Protein AF-Q0DZR0-F1 (afdb_monomer_lite)

Structure (mmCIF, N/CA/C/O backbone):
data_AF-Q0DZR0-F1
#
_entry.id   AF-Q0DZR0-F1
#
loop_
_atom_site.group_PDB
_atom_site.id
_atom_site.type_symbol
_atom_site.label_atom_id
_atom_site.label_alt_id
_atom_site.label_comp_id
_atom_site.label_asym_id
_atom_site.label_entity_id
_atom_site.label_seq_id
_atom_site.pdbx_PDB_ins_code
_atom_site.Cartn_x
_atom_site.Cartn_y
_atom_site.Cartn_z
_atom_site.occupancy
_atom_site.B_iso_or_equiv
_atom_site.auth_seq_id
_atom_site.auth_comp_id
_atom_site.auth_asym_id
_atom_site.auth_atom_id
_atom_site.pdbx_PDB_model_num
ATOM 1 N N . GLU A 1 1 ? 14.977 10.550 -19.743 1.00 78.56 1 GLU A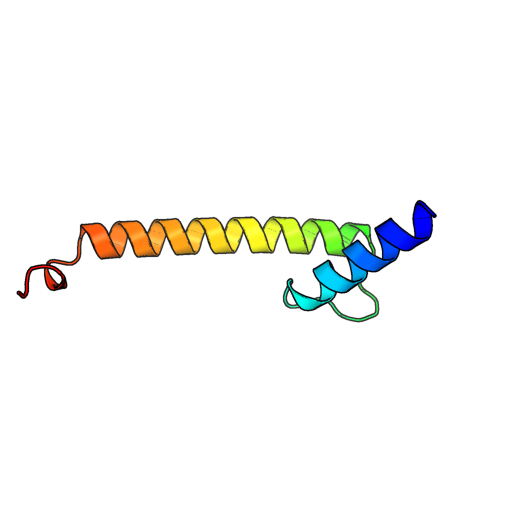 N 1
ATOM 2 C CA . GLU A 1 1 ? 14.261 11.227 -18.636 1.00 78.56 1 GLU A CA 1
ATOM 3 C C . GLU A 1 1 ? 12.989 10.516 -18.149 1.00 78.56 1 GLU A C 1
ATOM 5 O O . GLU A 1 1 ? 12.919 10.186 -16.973 1.00 78.56 1 GLU A O 1
ATOM 10 N N . ARG A 1 2 ? 11.988 10.214 -19.001 1.00 88.19 2 ARG A N 1
ATOM 11 C CA . ARG A 1 2 ? 10.725 9.576 -18.544 1.00 88.19 2 ARG A CA 1
ATOM 12 C C . ARG A 1 2 ? 10.907 8.247 -17.799 1.00 88.19 2 ARG A C 1
ATOM 14 O O . ARG A 1 2 ? 10.321 8.079 -16.737 1.00 88.19 2 ARG A O 1
ATOM 21 N N . ARG A 1 3 ? 11.710 7.314 -18.332 1.00 84.31 3 ARG A N 1
ATOM 22 C CA . ARG A 1 3 ? 11.910 5.992 -17.701 1.00 84.31 3 ARG A CA 1
ATOM 23 C C . ARG A 1 3 ? 12.562 6.111 -16.321 1.00 84.31 3 ARG A C 1
ATOM 25 O O . ARG A 1 3 ? 12.103 5.464 -15.393 1.00 84.31 3 ARG A O 1
ATOM 32 N N . THR A 1 4 ? 13.535 7.010 -16.170 1.00 88.88 4 THR A N 1
ATOM 33 C CA . THR A 1 4 ? 14.206 7.302 -14.893 1.00 88.88 4 THR A CA 1
ATOM 34 C C . THR A 1 4 ? 13.208 7.730 -13.817 1.00 88.88 4 THR A C 1
ATOM 36 O O . THR A 1 4 ? 13.180 7.151 -12.738 1.00 88.88 4 THR A O 1
ATOM 39 N N . ARG A 1 5 ? 12.299 8.658 -14.149 1.00 93.00 5 ARG A N 1
ATOM 40 C CA . ARG A 1 5 ? 11.258 9.138 -13.223 1.00 93.00 5 ARG A CA 1
ATOM 41 C C . ARG A 1 5 ? 10.271 8.039 -12.815 1.00 93.00 5 ARG A C 1
ATOM 43 O O . ARG A 1 5 ? 9.754 8.063 -11.702 1.00 93.00 5 ARG A O 1
ATOM 50 N N . ILE A 1 6 ? 9.979 7.091 -13.710 1.00 88.31 6 ILE A N 1
ATOM 51 C CA . ILE A 1 6 ? 9.107 5.945 -13.405 1.00 88.31 6 ILE A CA 1
ATOM 52 C C . ILE A 1 6 ? 9.818 4.994 -12.438 1.00 88.31 6 ILE A C 1
ATOM 54 O O . ILE A 1 6 ? 9.237 4.620 -11.424 1.00 88.31 6 ILE A O 1
ATOM 58 N N . SER A 1 7 ? 11.082 4.660 -12.701 1.00 87.38 7 SER A N 1
ATOM 59 C CA . SER A 1 7 ? 11.878 3.794 -11.825 1.00 87.38 7 SER A CA 1
ATOM 60 C C . SER A 1 7 ? 12.040 4.368 -10.415 1.00 87.38 7 SER A C 1
ATOM 62 O O . SER A 1 7 ? 11.918 3.631 -9.442 1.00 87.38 7 SER A O 1
ATOM 64 N N . GLU A 1 8 ? 12.237 5.682 -10.279 1.00 90.81 8 GLU A N 1
ATOM 65 C CA . GLU A 1 8 ? 12.284 6.345 -8.968 1.00 90.81 8 GLU A CA 1
ATOM 66 C C . GLU A 1 8 ? 10.964 6.221 -8.200 1.00 90.81 8 GLU A C 1
ATOM 68 O O . GLU A 1 8 ? 10.966 5.943 -7.001 1.00 90.81 8 GLU A O 1
ATOM 73 N N . LYS A 1 9 ? 9.826 6.401 -8.883 1.00 89.94 9 LYS A N 1
ATOM 74 C CA . LYS A 1 9 ? 8.504 6.245 -8.264 1.00 89.94 9 LYS A CA 1
ATOM 75 C C . LYS A 1 9 ? 8.232 4.803 -7.840 1.00 89.94 9 LYS A C 1
ATOM 77 O O . LYS A 1 9 ? 7.675 4.604 -6.767 1.00 89.94 9 LYS A O 1
ATOM 82 N N . LEU A 1 10 ? 8.652 3.820 -8.637 1.00 87.75 10 LEU A N 1
ATOM 83 C CA . LEU A 1 10 ? 8.531 2.403 -8.282 1.00 87.75 10 LEU A CA 1
ATOM 84 C C . LEU A 1 10 ? 9.380 2.053 -7.054 1.00 87.75 10 LEU A C 1
ATOM 86 O O . LEU A 1 10 ? 8.899 1.361 -6.166 1.00 87.75 10 LEU A O 1
ATOM 90 N N . ARG A 1 11 ? 10.601 2.591 -6.947 1.00 88.12 11 ARG A N 1
ATOM 91 C CA . ARG A 1 11 ? 11.459 2.367 -5.773 1.00 88.12 11 ARG A CA 1
ATOM 92 C C . ARG A 1 11 ? 10.841 2.930 -4.490 1.00 88.12 11 ARG A C 1
ATOM 94 O O . ARG A 1 11 ? 10.848 2.263 -3.466 1.00 88.12 11 ARG A O 1
ATOM 101 N N . LYS A 1 12 ? 10.241 4.122 -4.562 1.00 89.56 12 LYS A N 1
ATOM 102 C CA . LYS A 1 12 ? 9.484 4.693 -3.435 1.00 89.56 12 LYS A CA 1
ATOM 103 C C . LYS A 1 12 ? 8.259 3.855 -3.075 1.00 89.56 12 LYS A C 1
ATOM 105 O O . LYS A 1 12 ? 7.940 3.726 -1.903 1.00 89.56 12 LYS A O 1
ATOM 110 N N . LEU A 1 13 ? 7.574 3.290 -4.070 1.00 88.88 13 LEU A N 1
ATOM 111 C CA . LEU A 1 13 ? 6.428 2.414 -3.830 1.00 88.88 13 LEU A CA 1
ATOM 112 C C . LEU A 1 13 ? 6.843 1.149 -3.061 1.00 88.88 13 LEU A C 1
ATOM 114 O O . LEU A 1 13 ? 6.163 0.781 -2.108 1.00 88.88 13 LEU A O 1
ATOM 118 N N . GLN A 1 14 ? 7.994 0.563 -3.412 1.00 86.56 14 GLN A N 1
ATOM 119 C CA . GLN A 1 14 ? 8.580 -0.583 -2.704 1.00 86.56 14 GLN A CA 1
ATOM 120 C C . GLN A 1 14 ? 8.907 -0.307 -1.234 1.00 86.56 14 GLN A C 1
ATOM 122 O O . GLN A 1 14 ? 8.835 -1.215 -0.417 1.00 86.56 14 GLN A O 1
ATOM 127 N N . GLU A 1 15 ? 9.265 0.927 -0.884 1.00 87.31 15 GLU A N 1
ATOM 128 C CA . GLU A 1 15 ? 9.559 1.305 0.505 1.00 87.31 15 GLU A CA 1
ATOM 129 C C . GLU A 1 15 ? 8.289 1.529 1.344 1.00 87.31 15 GLU A C 1
ATOM 131 O O . GLU A 1 15 ? 8.344 1.445 2.568 1.00 87.31 15 GLU A O 1
ATOM 136 N N . LEU A 1 16 ? 7.154 1.826 0.702 1.00 89.56 16 LEU A N 1
ATOM 137 C CA . LEU A 1 16 ? 5.905 2.188 1.380 1.00 89.56 16 LEU A CA 1
ATOM 138 C C . LEU A 1 16 ? 4.940 1.016 1.552 1.00 89.56 16 LEU A C 1
ATOM 140 O O . LEU A 1 16 ? 4.158 1.014 2.500 1.00 89.56 16 LEU A O 1
ATOM 144 N N . VAL A 1 17 ? 4.947 0.056 0.628 1.00 87.38 17 VAL A N 1
ATOM 145 C CA . VAL A 1 17 ? 3.977 -1.039 0.628 1.00 87.38 17 VAL A CA 1
ATOM 146 C C . VAL A 1 17 ? 4.609 -2.294 1.244 1.00 87.38 17 VAL A C 1
ATOM 148 O O . VAL A 1 17 ? 5.656 -2.745 0.777 1.00 87.38 17 VAL A O 1
ATOM 151 N N . PRO A 1 18 ? 3.997 -2.886 2.286 1.00 83.00 18 PRO A N 1
ATOM 152 C CA . PRO A 1 18 ? 4.500 -4.110 2.899 1.00 83.00 18 PRO A CA 1
ATOM 153 C C . PRO A 1 18 ? 4.395 -5.304 1.939 1.00 83.00 18 PRO A C 1
ATOM 155 O O . PRO A 1 18 ? 3.596 -5.301 1.007 1.00 83.00 18 PRO A O 1
ATOM 158 N N . ASN A 1 19 ? 5.174 -6.355 2.204 1.00 79.00 19 ASN A N 1
ATOM 159 C CA . ASN A 1 19 ? 5.177 -7.613 1.441 1.00 79.00 19 ASN A CA 1
ATOM 160 C C . ASN A 1 19 ? 5.626 -7.494 -0.027 1.00 79.00 19 ASN A C 1
ATOM 162 O O . ASN A 1 19 ? 5.325 -8.371 -0.829 1.00 79.00 19 ASN A O 1
ATOM 166 N N . MET A 1 20 ? 6.381 -6.451 -0.381 1.00 79.19 20 MET A N 1
ATOM 167 C CA . MET A 1 20 ? 7.073 -6.392 -1.669 1.00 79.19 20 MET A CA 1
ATOM 168 C C . MET A 1 20 ? 8.443 -7.063 -1.565 1.00 79.19 20 MET A C 1
ATOM 170 O O . MET A 1 20 ? 9.388 -6.495 -1.015 1.00 79.19 20 MET A O 1
ATOM 174 N N . ASP A 1 21 ? 8.571 -8.276 -2.101 1.00 75.06 21 ASP A N 1
ATOM 175 C CA . ASP A 1 21 ? 9.871 -8.920 -2.277 1.00 75.06 21 ASP A CA 1
ATOM 176 C C . ASP A 1 21 ? 10.505 -8.554 -3.634 1.00 75.06 21 ASP A C 1
ATOM 178 O O . ASP A 1 21 ? 9.859 -8.009 -4.535 1.00 75.06 21 ASP A O 1
ATOM 182 N N . LYS A 1 22 ? 11.801 -8.850 -3.793 1.00 68.44 22 LYS A N 1
ATOM 183 C CA . LYS A 1 22 ? 12.594 -8.465 -4.976 1.00 68.44 22 LYS A CA 1
ATOM 184 C C . LYS A 1 22 ? 12.117 -9.102 -6.293 1.00 68.44 22 LYS A C 1
ATOM 186 O O . LYS A 1 22 ? 12.540 -8.626 -7.345 1.00 68.44 22 LYS A O 1
ATOM 191 N N . GLN A 1 23 ? 11.303 -10.157 -6.253 1.00 77.69 23 GLN A N 1
ATOM 192 C CA . GLN A 1 23 ? 10.748 -10.849 -7.423 1.00 77.69 23 GLN A CA 1
ATOM 193 C C . GLN A 1 23 ? 9.318 -10.408 -7.770 1.00 77.69 23 GLN A C 1
ATOM 195 O O . GLN A 1 23 ? 8.801 -10.833 -8.802 1.00 77.69 23 GLN A O 1
ATOM 200 N N . THR A 1 24 ? 8.701 -9.531 -6.972 1.00 81.19 24 THR A N 1
ATOM 201 C CA . THR A 1 24 ? 7.355 -9.003 -7.247 1.00 81.19 24 THR A CA 1
ATOM 202 C C . THR A 1 24 ? 7.322 -8.323 -8.619 1.00 81.19 24 THR A C 1
ATOM 204 O O . THR A 1 24 ? 8.103 -7.399 -8.883 1.00 81.19 24 THR A O 1
ATOM 207 N N . SER A 1 25 ? 6.422 -8.760 -9.508 1.00 87.50 25 SER A N 1
ATOM 208 C CA . SER A 1 25 ? 6.280 -8.142 -10.829 1.00 87.50 25 SER A CA 1
ATOM 209 C C . SER A 1 25 ? 5.752 -6.708 -10.704 1.00 87.50 25 SER A C 1
ATOM 211 O O . SER A 1 25 ? 5.154 -6.328 -9.701 1.00 87.50 25 SER A O 1
ATOM 213 N N . THR A 1 26 ? 5.947 -5.867 -11.726 1.00 87.06 26 THR A N 1
ATOM 214 C CA . THR A 1 26 ? 5.416 -4.491 -11.679 1.00 87.06 26 THR A CA 1
ATOM 215 C C . THR A 1 26 ? 3.888 -4.459 -11.605 1.00 87.06 26 THR A C 1
ATOM 217 O O . THR A 1 26 ? 3.352 -3.532 -11.011 1.00 87.06 26 THR A O 1
ATOM 220 N N . ALA A 1 27 ? 3.192 -5.443 -12.184 1.00 89.88 27 ALA A N 1
ATOM 221 C CA . ALA A 1 27 ? 1.735 -5.527 -12.092 1.00 89.88 27 ALA A CA 1
ATOM 222 C C . ALA A 1 27 ? 1.308 -5.836 -10.651 1.00 89.88 27 ALA A C 1
ATOM 224 O O . ALA A 1 27 ? 0.616 -5.025 -10.041 1.00 89.88 27 ALA A O 1
ATOM 225 N N . ASP A 1 28 ? 1.862 -6.905 -10.073 1.00 89.19 28 ASP A N 1
ATOM 226 C CA . ASP A 1 28 ? 1.571 -7.309 -8.691 1.00 89.19 28 ASP A CA 1
ATOM 227 C C . ASP A 1 28 ? 1.944 -6.203 -7.696 1.00 89.19 28 ASP A C 1
ATOM 229 O O . ASP A 1 28 ? 1.238 -5.955 -6.727 1.00 89.19 28 ASP A O 1
ATOM 233 N N . MET A 1 29 ? 3.030 -5.469 -7.960 1.00 89.38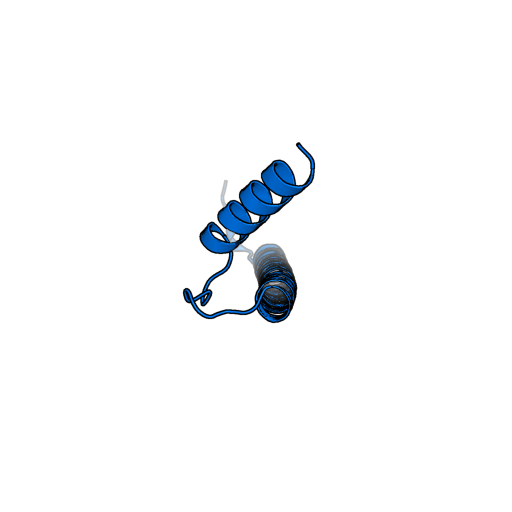 29 MET A N 1
ATOM 234 C CA . MET A 1 29 ? 3.444 -4.330 -7.142 1.00 89.38 29 MET A CA 1
ATOM 235 C C . MET A 1 29 ? 2.373 -3.231 -7.095 1.00 89.38 29 MET A C 1
ATOM 237 O O . MET A 1 29 ? 2.138 -2.618 -6.053 1.00 89.38 29 MET A O 1
ATOM 241 N N . LEU A 1 30 ? 1.730 -2.953 -8.229 1.00 91.44 30 LEU A N 1
ATOM 242 C CA . LEU A 1 30 ? 0.665 -1.959 -8.296 1.00 91.44 30 LEU A CA 1
ATOM 243 C C . LEU A 1 30 ? -0.609 -2.472 -7.618 1.00 91.44 30 LEU A C 1
ATOM 245 O O . LEU A 1 30 ? -1.260 -1.700 -6.915 1.00 91.44 30 LEU A O 1
ATOM 249 N N . ASP A 1 31 ? -0.924 -3.758 -7.758 1.00 92.44 31 ASP A N 1
ATOM 250 C CA . ASP A 1 31 ? -2.089 -4.369 -7.113 1.00 92.44 31 ASP A CA 1
ATOM 251 C C . ASP A 1 31 ? -1.941 -4.395 -5.584 1.00 92.44 31 ASP A C 1
ATOM 253 O O . ASP A 1 31 ? -2.826 -3.912 -4.872 1.00 92.44 31 ASP A O 1
ATOM 257 N N . LEU A 1 32 ? -0.777 -4.813 -5.072 1.00 92.12 32 LEU A N 1
ATOM 258 C CA . LEU A 1 32 ? -0.447 -4.766 -3.642 1.00 92.12 32 LEU A CA 1
ATOM 259 C C . LEU A 1 32 ? -0.542 -3.342 -3.081 1.00 92.12 32 LEU A C 1
ATOM 261 O O . LEU A 1 32 ? -1.028 -3.133 -1.968 1.00 92.12 32 LEU A O 1
ATOM 265 N N . ALA A 1 33 ? -0.116 -2.338 -3.852 1.00 93.00 33 ALA A N 1
ATOM 266 C CA . ALA A 1 33 ? -0.246 -0.944 -3.446 1.00 93.00 33 ALA A CA 1
ATOM 267 C C . ALA A 1 33 ? -1.714 -0.512 -3.321 1.00 93.00 33 ALA A C 1
ATOM 269 O O . ALA A 1 33 ? -2.082 0.169 -2.362 1.00 93.00 33 ALA A O 1
ATOM 270 N N . VAL A 1 34 ? -2.562 -0.917 -4.270 1.00 94.62 34 VAL A N 1
ATOM 271 C CA . VAL A 1 34 ? -4.001 -0.628 -4.235 1.00 94.62 34 VAL A CA 1
ATOM 272 C C . VAL A 1 34 ? -4.662 -1.309 -3.037 1.00 94.62 34 VAL A C 1
ATOM 274 O O . VAL A 1 34 ? -5.455 -0.673 -2.338 1.00 94.62 34 VAL A O 1
ATOM 277 N N . GLU A 1 35 ? -4.336 -2.573 -2.771 1.00 94.00 35 GLU A N 1
ATOM 278 C CA . GLU A 1 35 ? -4.843 -3.303 -1.605 1.00 94.00 35 GLU A CA 1
ATOM 279 C C . GLU A 1 35 ? -4.413 -2.652 -0.291 1.00 94.00 35 GLU A C 1
ATOM 281 O O . GLU A 1 35 ? -5.244 -2.447 0.597 1.00 94.00 35 GLU A O 1
ATOM 286 N N . HIS A 1 36 ? -3.148 -2.243 -0.187 1.00 94.12 36 HIS A N 1
ATOM 287 C CA . HIS A 1 36 ? -2.638 -1.567 0.999 1.00 94.12 36 HIS A CA 1
ATOM 288 C C . HIS A 1 36 ? -3.369 -0.243 1.265 1.00 94.12 36 HIS A C 1
ATOM 290 O O . HIS A 1 36 ? -3.802 0.007 2.391 1.00 94.12 36 HIS A O 1
ATOM 296 N N . ILE A 1 37 ? -3.594 0.575 0.229 1.00 95.12 37 ILE A N 1
ATOM 297 C CA . ILE A 1 37 ? -4.356 1.829 0.346 1.00 95.12 37 ILE A CA 1
ATOM 298 C C . ILE A 1 37 ? -5.788 1.559 0.822 1.00 95.12 37 ILE A C 1
ATOM 300 O O . ILE A 1 37 ? -6.267 2.246 1.726 1.00 95.12 37 ILE A O 1
ATOM 304 N N . LYS A 1 38 ? -6.466 0.554 0.254 1.00 96.06 38 LYS A N 1
ATOM 305 C CA . LYS A 1 38 ? -7.819 0.169 0.685 1.00 96.06 38 LYS A CA 1
ATOM 306 C C . LYS A 1 38 ? -7.831 -0.263 2.152 1.00 96.06 38 LYS A C 1
ATOM 308 O O . LYS A 1 38 ? -8.677 0.198 2.912 1.00 96.06 38 LYS A O 1
ATOM 313 N N . GLY A 1 39 ? -6.862 -1.079 2.569 1.00 94.75 39 GLY A N 1
ATOM 314 C CA . GLY A 1 39 ? -6.723 -1.516 3.958 1.00 94.75 39 GLY A CA 1
ATOM 315 C C . GLY A 1 39 ? -6.507 -0.354 4.930 1.00 94.75 39 GLY A C 1
ATOM 316 O O . GLY A 1 39 ? -7.138 -0.313 5.987 1.00 94.75 39 GLY A O 1
ATOM 317 N N . LEU A 1 40 ? -5.667 0.621 4.568 1.00 95.62 40 LEU A N 1
ATOM 318 C CA . LEU A 1 40 ? -5.460 1.835 5.364 1.00 95.62 40 LEU A CA 1
ATOM 319 C C . LEU A 1 40 ? -6.737 2.680 5.463 1.00 95.62 40 LEU A C 1
ATOM 321 O O . LEU A 1 40 ? -7.078 3.154 6.546 1.00 95.62 40 LEU A O 1
ATOM 325 N N . GLN A 1 41 ? -7.475 2.844 4.361 1.00 96.06 41 GLN A N 1
ATOM 326 C CA . GLN A 1 41 ? -8.751 3.565 4.364 1.00 96.06 41 GLN A CA 1
ATOM 327 C C . GLN A 1 41 ? -9.780 2.900 5.286 1.00 96.06 41 GLN A C 1
ATOM 329 O O . GLN A 1 41 ? -10.450 3.595 6.050 1.00 96.06 41 GLN A O 1
ATOM 334 N N . SER A 1 42 ? -9.875 1.568 5.269 1.00 96.38 42 SER A N 1
ATOM 335 C CA . SER A 1 42 ? -10.762 0.827 6.172 1.00 96.38 42 SER A CA 1
ATOM 336 C C . SER A 1 42 ? -10.360 0.976 7.641 1.00 96.38 42 SER A C 1
ATOM 338 O O . SER A 1 42 ? -11.226 1.203 8.483 1.00 96.38 42 SER A O 1
ATOM 340 N N . GLN A 1 43 ? -9.061 0.916 7.958 1.00 95.50 43 GLN A N 1
ATOM 341 C CA . GLN A 1 43 ? -8.565 1.143 9.322 1.00 95.50 43 GLN A CA 1
ATOM 342 C C . GLN A 1 43 ? -8.887 2.556 9.817 1.00 95.50 43 GLN A C 1
ATOM 344 O O . GLN A 1 43 ? -9.353 2.722 10.940 1.00 95.50 43 GLN A O 1
ATOM 349 N N . LEU A 1 44 ? -8.703 3.574 8.971 1.00 95.12 44 LEU A N 1
ATOM 350 C CA . LEU A 1 44 ? -9.058 4.954 9.309 1.00 95.12 44 LEU A CA 1
ATOM 351 C C . LEU A 1 44 ? -10.559 5.124 9.557 1.00 95.12 44 LEU A C 1
ATOM 353 O O . LEU A 1 44 ? -10.942 5.827 10.489 1.00 95.12 44 LEU A O 1
ATOM 357 N N . GLN A 1 45 ? -11.412 4.487 8.752 1.00 95.19 45 GLN A N 1
ATOM 358 C CA . GLN A 1 45 ? -12.860 4.512 8.974 1.00 95.19 45 GLN A CA 1
ATOM 359 C C . GLN A 1 45 ? -13.244 3.852 10.302 1.00 95.19 45 GLN A C 1
ATOM 361 O O . GLN A 1 45 ? -14.050 4.416 11.040 1.00 95.19 45 GLN A O 1
ATOM 366 N N . ALA A 1 46 ? -12.649 2.700 10.625 1.00 94.38 46 ALA A N 1
ATOM 367 C CA . ALA A 1 46 ? -12.880 2.016 11.894 1.00 94.38 46 ALA A CA 1
ATOM 368 C C . ALA A 1 46 ? -12.436 2.878 13.085 1.00 94.38 46 ALA A C 1
ATOM 370 O O . ALA A 1 46 ? -13.246 3.150 13.966 1.00 94.38 46 ALA A O 1
ATOM 371 N N . LEU A 1 47 ? -11.207 3.404 13.051 1.00 92.50 47 LEU A N 1
ATOM 372 C CA . LEU A 1 47 ? -10.669 4.281 14.095 1.00 92.50 47 LEU A CA 1
ATOM 373 C C . LEU A 1 47 ? -11.506 5.547 14.280 1.00 92.50 47 LEU A C 1
ATOM 375 O O . LEU A 1 47 ? -11.734 5.973 15.407 1.00 92.50 47 LEU A O 1
ATOM 379 N N . LYS A 1 48 ? -11.987 6.152 13.188 1.00 91.25 48 LYS A N 1
ATOM 380 C CA . LYS A 1 48 ? -12.862 7.327 13.255 1.00 91.25 48 LYS A CA 1
ATOM 381 C C . LYS A 1 48 ? -14.203 6.986 13.906 1.00 91.25 48 LYS A C 1
ATOM 383 O O . LYS A 1 48 ? -14.668 7.726 14.764 1.00 91.25 48 LYS A O 1
ATOM 388 N N . HIS A 1 49 ? -14.801 5.856 13.538 1.00 90.75 49 HIS A N 1
ATOM 389 C CA . HIS A 1 49 ? -16.045 5.379 14.148 1.00 90.75 49 HIS A CA 1
ATOM 390 C C . HIS A 1 49 ? -15.872 5.047 15.633 1.00 90.75 49 HIS A C 1
ATOM 392 O O . HIS A 1 49 ? -16.743 5.345 16.447 1.00 90.75 49 HIS A O 1
ATOM 398 N N . GLU A 1 50 ? -14.740 4.452 16.008 1.00 89.19 50 GLU A N 1
ATOM 399 C CA . GLU A 1 50 ? -14.384 4.213 17.407 1.00 89.19 50 GLU A CA 1
ATOM 400 C C . GLU A 1 50 ? -14.151 5.523 18.163 1.00 89.19 50 GLU A C 1
ATOM 402 O O . GLU A 1 50 ? -14.632 5.663 19.283 1.00 89.19 50 GLU A O 1
ATOM 407 N N . GLN A 1 51 ? -13.487 6.505 17.549 1.00 87.00 51 GLN A N 1
ATOM 408 C CA . GLN A 1 51 ? -13.288 7.837 18.119 1.00 87.00 51 GLN A CA 1
ATOM 409 C C . GLN A 1 51 ? -14.622 8.557 18.352 1.00 87.00 51 GLN A C 1
ATOM 411 O O . GLN A 1 51 ? -14.829 9.101 19.432 1.00 87.00 51 GLN A O 1
ATOM 416 N N . GLU A 1 52 ? -15.540 8.530 17.382 1.00 85.38 52 GLU A N 1
ATOM 417 C CA . GLU A 1 52 ? -16.884 9.117 17.505 1.00 85.38 52 GLU A CA 1
ATOM 418 C C . GLU A 1 52 ? -17.700 8.461 18.629 1.00 85.38 52 GLU A C 1
ATOM 420 O O . GLU A 1 52 ? -18.497 9.118 19.297 1.00 85.38 52 GLU A O 1
ATOM 425 N N .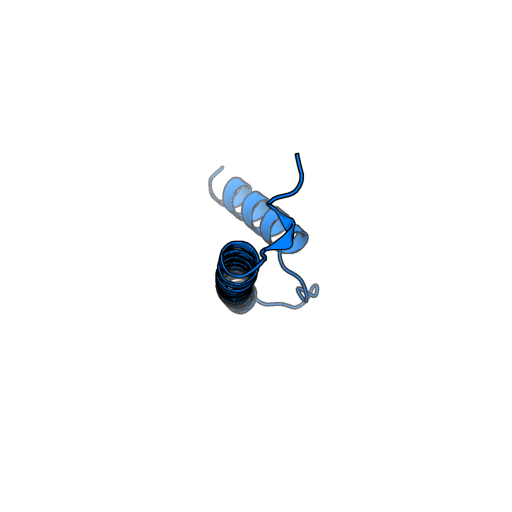 LYS A 1 53 ? -17.480 7.166 18.868 1.00 82.81 53 LYS A N 1
ATOM 426 C CA . LYS A 1 53 ? -18.100 6.418 19.969 1.00 82.81 53 LYS A CA 1
ATOM 427 C C . LYS A 1 53 ? -17.352 6.548 21.291 1.00 82.81 53 LYS A C 1
ATOM 429 O O . LYS A 1 53 ? -17.906 6.179 22.329 1.0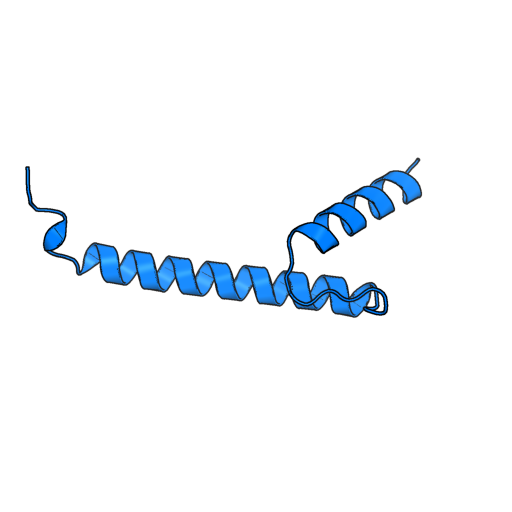0 82.81 53 LYS A O 1
ATOM 434 N N . CYS A 1 54 ? -16.114 7.039 21.282 1.00 81.06 54 CYS A N 1
ATOM 435 C CA . CYS A 1 54 ? -15.329 7.153 22.495 1.00 81.06 54 CYS A CA 1
ATOM 436 C C . CYS A 1 54 ? -15.792 8.362 23.302 1.00 81.06 54 CYS A C 1
ATOM 438 O O . CYS A 1 54 ? -15.533 9.515 22.969 1.00 81.06 54 CYS A O 1
ATOM 440 N N . THR A 1 55 ? -16.391 8.094 24.454 1.00 70.81 55 THR A N 1
ATOM 441 C CA . THR A 1 55 ? -16.663 9.105 25.486 1.00 70.81 55 THR A CA 1
ATOM 442 C C . THR A 1 55 ? -15.388 9.556 26.212 1.00 70.81 55 THR A C 1
ATOM 444 O O . THR A 1 55 ? -15.418 10.456 27.049 1.00 70.81 55 THR A O 1
ATOM 447 N N . CYS A 1 56 ? -14.238 8.959 25.881 1.00 73.38 56 CYS A N 1
ATOM 448 C CA . CYS A 1 56 ? -12.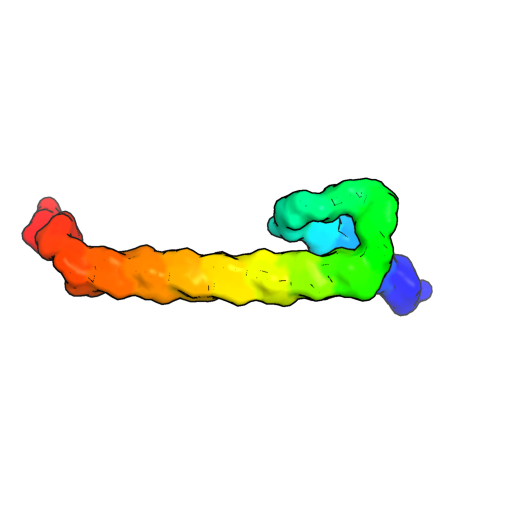943 9.257 26.479 1.00 73.38 56 CYS A CA 1
ATOM 449 C C . CYS A 1 56 ? -12.368 10.632 26.086 1.00 73.38 56 CYS A C 1
ATOM 451 O O . CYS A 1 56 ? -11.518 11.151 26.807 1.00 73.38 56 CYS A O 1
ATOM 453 N N . CYS A 1 57 ? -12.849 11.253 25.000 1.00 57.03 57 CYS A N 1
ATOM 454 C CA . CYS A 1 57 ? -12.449 12.605 24.587 1.00 57.03 57 CYS A CA 1
ATOM 455 C C . CYS A 1 57 ? -13.197 13.730 25.334 1.00 57.03 57 CYS A C 1
ATOM 457 O O . CYS A 1 57 ? -12.972 14.903 25.054 1.00 57.03 57 CYS A O 1
ATOM 459 N N . SER A 1 58 ? -14.065 13.399 26.299 1.00 58.28 58 SER A N 1
ATOM 460 C CA . SER A 1 58 ? -14.785 14.356 27.158 1.00 58.28 58 SER A CA 1
ATOM 461 C C . SER A 1 58 ? -14.060 14.662 28.476 1.00 58.28 58 SER A C 1
ATOM 463 O O . SER A 1 58 ? -14.714 14.916 29.489 1.00 58.28 58 SER A O 1
ATOM 465 N N . ARG A 1 59 ? -12.724 14.602 28.511 1.00 50.28 59 ARG A N 1
ATOM 466 C CA . ARG A 1 59 ? -11.948 14.997 29.695 1.00 50.28 59 ARG A CA 1
ATOM 467 C C . ARG A 1 59 ? -11.177 16.289 29.386 1.00 50.28 59 ARG A C 1
ATOM 469 O O . ARG A 1 59 ? -10.391 16.254 28.441 1.00 50.28 59 ARG A O 1
ATOM 476 N N . PRO A 1 60 ? -11.462 17.401 30.098 1.00 55.09 60 PRO A N 1
ATOM 477 C CA . PRO A 1 60 ? -10.771 18.676 29.905 1.00 55.09 60 PRO A CA 1
ATOM 478 C C . PRO A 1 60 ? -9.282 18.587 30.247 1.00 55.09 60 PRO A C 1
ATOM 480 O O . PRO A 1 60 ? -8.908 17.692 31.042 1.00 55.09 60 PRO A O 1
#

Secondary structure (DSSP, 8-state):
-HHHHHHHHHHHHHHHSTT--TT--HHHHHHHHHHHHHHHHHHHHHHHHHHHH-GGG---

Foldseek 3Di:
DVVVVVVVVLVVLQVPFPPDDPPQDPVNSVVSSVVVVVVVVVVVVVVVVVVVVDPVVVDD

Organism: Oryza sativa subsp. japonica (NCBI:txid39947)

Radius of gyration: 17.62 Å; chains: 1; bounding box: 32×30×48 Å

pLDDT: mean 85.86, std 10.4, range [50.28, 96.38]

Sequence (60 aa):
ERRTRISEKLRKLQELVPNMDKQTSTADMLDLAVEHIKGLQSQLQALKHEQEKCTCCSRP

InterPro domains:
  IPR011598 Myc-type, basic helix-loop-helix (bHLH) domain [PF00010] (2-41)
  IPR011598 Myc-type, basic helix-loop-helix (bHLH) domain [PS50888] (1-40)
  IPR011598 Myc-type, basic helix-loop-helix (bHLH) domain [SM00353] (1-46)
  IPR036638 Helix-loop-helix DNA-binding domain superfamily [G3DSA:4.10.280.10] (1-57)
  IPR036638 Helix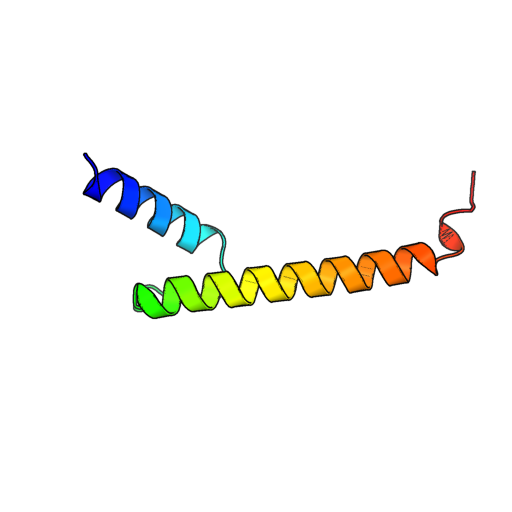-loop-helix DNA-binding domain superfamily [SSF47459] (2-55)
  IPR045239 Transcription factor bHLH95-like, basic helix-loop-helix domain [cd11393] (1-47)
  IPR045843 Transcription factor IND-like [PTHR16223] (1-49)